Protein AF-A0A4Q3ZA70-F1 (afdb_monomer_lite)

Radius of gyration: 20.59 Å; chains: 1; bounding box: 57×28×58 Å

pLDDT: mean 84.82, std 16.17, range [43.38, 97.56]

Structure (mmCIF, N/CA/C/O backbone):
data_AF-A0A4Q3ZA70-F1
#
_entry.id   AF-A0A4Q3ZA70-F1
#
loop_
_atom_site.group_PDB
_atom_site.id
_atom_site.type_symbol
_atom_site.label_atom_id
_atom_site.label_alt_id
_atom_site.label_comp_id
_atom_site.label_asym_id
_atom_site.label_entity_id
_atom_site.label_seq_id
_atom_site.pdbx_PDB_ins_code
_atom_site.Cartn_x
_atom_site.Cartn_y
_atom_site.Cartn_z
_atom_site.occupancy
_atom_site.B_iso_or_equiv
_atom_site.auth_seq_id
_atom_site.auth_comp_id
_atom_site.auth_asym_id
_atom_site.auth_atom_id
_atom_site.pdbx_PDB_model_num
ATOM 1 N N . MET A 1 1 ? 7.956 -16.255 -17.930 1.00 54.41 1 MET A N 1
ATOM 2 C CA . MET A 1 1 ? 8.130 -16.607 -16.495 1.00 54.41 1 MET A CA 1
ATOM 3 C C . MET A 1 1 ? 7.628 -15.484 -15.579 1.00 54.41 1 MET A C 1
ATOM 5 O O . MET A 1 1 ? 7.637 -15.651 -14.367 1.00 54.41 1 MET A O 1
ATOM 9 N N . GLU A 1 2 ? 7.106 -14.383 -16.134 1.00 59.84 2 GLU A N 1
ATOM 10 C CA . GLU A 1 2 ? 6.565 -13.245 -15.380 1.00 59.84 2 GLU A CA 1
ATOM 11 C C . GLU A 1 2 ? 5.240 -13.541 -14.658 1.00 59.84 2 GLU A C 1
ATOM 13 O O . GLU A 1 2 ? 4.977 -12.983 -13.595 1.00 59.84 2 GLU A O 1
ATOM 18 N N . THR A 1 3 ? 4.420 -14.457 -15.180 1.00 75.56 3 THR A N 1
ATOM 19 C CA . THR A 1 3 ? 3.104 -14.783 -14.606 1.00 75.56 3 THR A CA 1
ATOM 20 C C . THR A 1 3 ? 3.192 -15.428 -13.227 1.00 75.56 3 THR A C 1
ATOM 22 O O . THR A 1 3 ? 2.407 -15.080 -12.356 1.00 75.56 3 THR A O 1
ATOM 25 N N . GLY A 1 4 ? 4.167 -16.312 -12.986 1.00 85.12 4 GLY A N 1
ATOM 26 C CA . GLY A 1 4 ? 4.292 -17.004 -11.697 1.00 85.12 4 GLY A CA 1
ATOM 27 C C . GLY A 1 4 ? 4.623 -16.062 -10.537 1.00 85.12 4 GLY A C 1
ATOM 28 O O . GLY A 1 4 ? 4.019 -16.159 -9.472 1.00 85.12 4 GLY A O 1
ATOM 29 N N . LEU A 1 5 ? 5.544 -15.116 -10.758 1.00 85.62 5 LEU A N 1
ATOM 30 C CA . LEU A 1 5 ? 5.935 -14.140 -9.739 1.00 85.62 5 LEU A CA 1
ATOM 31 C C . LEU A 1 5 ? 4.810 -13.136 -9.458 1.00 85.62 5 LEU A C 1
ATOM 33 O O . LEU A 1 5 ? 4.537 -12.837 -8.297 1.00 85.62 5 LEU A O 1
ATOM 37 N N . TYR A 1 6 ? 4.121 -12.665 -10.504 1.00 88.06 6 TYR A N 1
ATOM 38 C CA . TYR A 1 6 ? 2.942 -11.818 -10.335 1.00 88.06 6 TYR A CA 1
ATOM 39 C C . TYR A 1 6 ? 1.849 -12.525 -9.525 1.00 88.06 6 TYR A C 1
ATOM 41 O O . TYR A 1 6 ? 1.392 -11.978 -8.525 1.00 88.06 6 TYR A O 1
ATOM 49 N N . THR A 1 7 ? 1.481 -13.756 -9.898 1.00 89.38 7 THR A N 1
ATOM 50 C CA . THR A 1 7 ? 0.468 -14.530 -9.169 1.00 89.38 7 THR A CA 1
ATOM 51 C C . THR A 1 7 ? 0.874 -14.751 -7.713 1.00 89.38 7 THR A C 1
ATOM 53 O O . THR A 1 7 ? 0.034 -14.633 -6.826 1.00 89.38 7 THR A O 1
ATOM 56 N N . ALA A 1 8 ? 2.155 -15.011 -7.434 1.00 92.06 8 ALA A N 1
ATOM 57 C CA . ALA A 1 8 ? 2.637 -15.152 -6.064 1.00 92.06 8 ALA A CA 1
ATOM 58 C C . ALA A 1 8 ? 2.445 -13.864 -5.242 1.00 92.06 8 ALA A C 1
ATOM 60 O O . ALA A 1 8 ? 1.941 -13.933 -4.118 1.00 92.06 8 ALA A O 1
ATOM 61 N N . PHE A 1 9 ? 2.796 -12.693 -5.787 1.00 93.50 9 PHE A N 1
ATOM 62 C CA . PHE A 1 9 ? 2.600 -11.415 -5.093 1.00 93.50 9 PHE A CA 1
ATOM 63 C C . PHE A 1 9 ? 1.126 -11.043 -4.939 1.00 93.50 9 PHE A C 1
ATOM 65 O O . PHE A 1 9 ? 0.719 -10.597 -3.867 1.00 93.50 9 PHE A O 1
ATOM 72 N N . GLU A 1 10 ? 0.313 -11.285 -5.962 1.00 92.88 10 GLU A N 1
ATOM 73 C CA . GLU A 1 10 ? -1.126 -11.033 -5.934 1.00 92.88 10 GLU A CA 1
ATOM 74 C C . GLU A 1 10 ? -1.825 -11.897 -4.873 1.00 92.88 10 GLU A C 1
ATOM 76 O O . GLU A 1 10 ? -2.518 -11.370 -4.000 1.00 92.88 10 GLU A O 1
ATOM 81 N N . VAL A 1 11 ? -1.576 -13.212 -4.872 1.00 95.25 11 VAL A N 1
ATOM 82 C CA . VAL A 1 11 ? -2.128 -14.137 -3.869 1.00 95.25 11 VAL A CA 1
ATOM 83 C C . VAL A 1 11 ? -1.645 -13.776 -2.468 1.00 95.25 11 VAL A C 1
ATOM 85 O O . VAL A 1 11 ? -2.452 -13.743 -1.542 1.00 95.25 11 VAL A O 1
ATOM 88 N N . SER A 1 12 ? -0.358 -13.454 -2.302 1.00 94.81 12 SER A N 1
ATOM 89 C CA . SER A 1 12 ? 0.190 -13.040 -1.002 1.00 94.81 12 SER A CA 1
ATOM 90 C C . SER A 1 12 ? -0.467 -11.755 -0.497 1.00 94.81 12 SER A C 1
ATOM 92 O O . SER A 1 12 ? -0.803 -11.662 0.683 1.00 94.81 12 SER A O 1
ATOM 94 N N . THR A 1 13 ? -0.707 -10.788 -1.387 1.00 95.62 13 THR A N 1
ATOM 95 C CA . THR A 1 13 ? -1.391 -9.530 -1.064 1.00 95.62 13 THR A CA 1
ATOM 96 C C . THR A 1 13 ? -2.824 -9.789 -0.616 1.00 95.62 13 THR A C 1
ATOM 98 O O . THR A 1 13 ? -3.225 -9.306 0.442 1.00 95.62 13 THR A O 1
ATOM 101 N N . PHE A 1 14 ? -3.589 -10.591 -1.362 1.00 96.38 14 PHE A N 1
ATOM 102 C CA . PHE A 1 14 ? -4.966 -10.925 -0.991 1.00 96.38 14 PHE A CA 1
ATOM 103 C C . PHE A 1 14 ? -5.052 -11.730 0.301 1.00 96.38 14 PHE A C 1
ATOM 105 O O . PHE A 1 14 ? -5.887 -11.434 1.155 1.00 96.38 14 PHE A O 1
ATOM 112 N N . TRP A 1 15 ? -4.182 -12.726 0.465 1.00 96.94 15 TRP A N 1
ATOM 113 C CA . TRP A 1 15 ? -4.124 -13.528 1.678 1.00 96.94 15 TRP A CA 1
ATOM 114 C C . TRP A 1 15 ? -3.816 -12.655 2.895 1.00 96.94 15 TRP A C 1
ATOM 116 O O . TRP A 1 15 ? -4.538 -12.709 3.891 1.00 96.94 15 TRP A O 1
ATOM 126 N N . TYR A 1 16 ? -2.802 -11.790 2.796 1.00 96.69 16 TYR A N 1
ATOM 127 C CA . TYR A 1 16 ? -2.416 -10.903 3.889 1.00 96.69 16 TYR A CA 1
ATOM 128 C C . TYR A 1 16 ? -3.498 -9.860 4.195 1.00 96.69 16 TYR A C 1
ATOM 130 O O . TYR A 1 16 ? -3.815 -9.611 5.357 1.00 96.69 16 TYR A O 1
ATOM 138 N N . PHE A 1 17 ? -4.135 -9.304 3.163 1.00 96.12 17 PHE A N 1
ATOM 139 C CA . PHE A 1 17 ? -5.272 -8.399 3.307 1.00 96.12 17 PHE A CA 1
ATOM 140 C C . PHE A 1 17 ? -6.461 -9.059 4.019 1.00 96.12 17 PHE A C 1
ATOM 142 O O . PHE A 1 17 ? -7.045 -8.477 4.939 1.00 96.12 17 PHE A O 1
ATOM 149 N N . GLY A 1 18 ? -6.814 -10.282 3.614 1.00 94.62 18 GLY A N 1
ATOM 150 C CA . GLY A 1 18 ? -7.870 -11.072 4.242 1.00 94.62 18 GLY A CA 1
ATOM 151 C C . GLY A 1 18 ? -7.541 -11.382 5.699 1.00 94.62 18 GLY A C 1
ATOM 152 O O . GLY A 1 18 ? -8.375 -11.164 6.577 1.00 94.62 18 GLY A O 1
ATOM 153 N N . HIS A 1 19 ? -6.296 -11.780 5.974 1.00 94.06 19 HIS A N 1
ATOM 154 C CA . HIS A 1 19 ? -5.802 -11.992 7.331 1.00 94.06 19 HIS A CA 1
ATOM 155 C C . HIS A 1 19 ? -5.965 -10.730 8.194 1.00 94.06 19 HIS A C 1
ATOM 157 O O . HIS A 1 19 ? -6.574 -10.799 9.263 1.00 94.06 19 HIS A O 1
ATOM 163 N N . LEU A 1 20 ? -5.538 -9.560 7.703 1.00 92.56 20 LEU A N 1
ATOM 164 C CA . LEU A 1 20 ? -5.670 -8.280 8.412 1.00 92.56 20 LEU A CA 1
ATOM 165 C C . LEU A 1 20 ? -7.119 -7.860 8.670 1.00 92.56 20 LEU A C 1
ATOM 167 O O . LEU A 1 20 ? -7.392 -7.094 9.591 1.00 92.56 20 LEU A O 1
ATOM 171 N N . THR A 1 21 ? -8.035 -8.261 7.795 1.00 91.25 21 THR A N 1
ATOM 172 C CA . THR A 1 21 ? -9.448 -7.857 7.849 1.00 91.25 21 THR A CA 1
ATOM 173 C C . THR A 1 21 ? -10.272 -8.815 8.707 1.00 91.25 21 THR A C 1
ATOM 175 O O . THR A 1 21 ? -11.253 -8.405 9.314 1.00 91.25 21 THR A O 1
ATOM 178 N N . SER A 1 22 ? -9.839 -10.073 8.826 1.00 90.69 22 SER A N 1
ATOM 179 C CA . SER A 1 22 ? -10.464 -11.078 9.695 1.00 90.69 22 SER A CA 1
ATOM 180 C C . SER A 1 22 ? -10.230 -10.847 11.192 1.00 90.69 22 SER A C 1
ATOM 182 O O . SER A 1 22 ? -10.929 -11.422 12.026 1.00 90.69 22 SER A O 1
ATOM 184 N N . ARG A 1 23 ? -9.242 -10.019 11.546 1.00 87.25 23 ARG A N 1
ATOM 185 C CA . ARG A 1 23 ? -8.899 -9.705 12.935 1.00 87.25 23 ARG A CA 1
ATOM 186 C C . ARG A 1 23 ? -9.787 -8.590 13.481 1.00 87.25 23 ARG A C 1
ATOM 188 O O . ARG A 1 23 ? -10.135 -7.648 12.778 1.00 87.25 23 ARG A O 1
ATOM 195 N N . THR A 1 24 ? -10.106 -8.683 14.768 1.00 82.50 24 THR A N 1
ATOM 196 C CA . THR A 1 24 ? -10.860 -7.657 15.507 1.00 82.50 24 THR A CA 1
ATOM 197 C C . THR A 1 24 ? -9.983 -6.501 15.982 1.00 82.50 24 THR A C 1
ATOM 199 O O . THR A 1 24 ? -10.483 -5.412 16.251 1.00 82.50 24 THR A O 1
ATOM 202 N N . GLU A 1 25 ? -8.681 -6.737 16.118 1.00 87.62 25 GLU A N 1
ATOM 203 C CA . GLU A 1 25 ? -7.714 -5.735 16.556 1.00 87.62 25 GLU A CA 1
ATOM 204 C C . GLU A 1 25 ? -7.308 -4.812 15.398 1.00 87.62 25 GLU A C 1
ATOM 206 O O . GLU A 1 25 ? -7.162 -5.277 14.262 1.00 87.62 25 GLU A O 1
ATOM 211 N N . PRO A 1 26 ? -7.075 -3.515 15.665 1.00 87.38 26 PRO A N 1
ATOM 212 C CA . PRO A 1 26 ? -6.527 -2.617 14.661 1.00 87.38 26 PRO A CA 1
ATOM 213 C C . PRO A 1 26 ? -5.099 -3.048 14.285 1.00 87.38 26 PRO A C 1
ATOM 215 O O . PRO A 1 26 ? -4.330 -3.451 15.161 1.00 87.38 26 PRO A O 1
ATOM 218 N N . PRO A 1 27 ? -4.709 -2.938 13.004 1.00 91.94 27 PRO A N 1
ATOM 219 C CA . PRO A 1 27 ? -3.381 -3.338 12.570 1.00 91.94 27 PRO A CA 1
ATOM 220 C C . PRO A 1 27 ? -2.323 -2.394 13.139 1.00 91.94 27 PRO A C 1
ATOM 222 O O . PRO A 1 27 ? -2.470 -1.167 13.131 1.00 91.94 27 PRO A O 1
ATOM 225 N N . SER A 1 28 ? -1.210 -2.967 13.569 1.00 95.19 28 SER A N 1
ATOM 226 C CA . SER A 1 28 ? -0.008 -2.225 13.928 1.00 95.19 28 SER A CA 1
ATOM 227 C C . SER A 1 28 ? 0.587 -1.498 12.715 1.00 95.19 28 SER A C 1
ATOM 229 O O . SER A 1 28 ? 0.356 -1.855 11.559 1.00 95.19 28 SER A O 1
ATOM 231 N N . THR A 1 29 ? 1.420 -0.484 12.965 1.00 94.81 29 THR A N 1
ATOM 232 C CA . THR A 1 29 ? 2.126 0.244 11.897 1.00 94.81 29 THR A CA 1
ATOM 233 C C . THR A 1 29 ? 2.965 -0.697 11.028 1.00 94.81 29 THR A C 1
ATOM 235 O O . THR A 1 29 ? 2.989 -0.539 9.814 1.00 94.81 29 THR A O 1
ATOM 238 N N . ALA A 1 30 ? 3.627 -1.694 11.625 1.00 96.31 30 ALA A N 1
ATOM 239 C CA . ALA A 1 30 ? 4.447 -2.653 10.884 1.00 96.31 30 ALA A CA 1
ATOM 240 C C . ALA A 1 30 ? 3.613 -3.470 9.885 1.00 96.31 30 ALA A C 1
ATOM 242 O O . ALA A 1 30 ? 4.038 -3.688 8.753 1.00 96.31 30 ALA A O 1
ATOM 243 N N . GLU A 1 31 ? 2.403 -3.860 10.276 1.00 96.00 31 GLU A N 1
ATOM 244 C CA . GLU A 1 31 ? 1.474 -4.602 9.423 1.00 96.00 31 GLU A CA 1
ATOM 245 C C . GLU A 1 31 ? 0.925 -3.742 8.276 1.00 96.00 31 GLU A C 1
ATOM 247 O O . GLU A 1 31 ? 0.840 -4.195 7.136 1.00 96.00 31 GLU A O 1
ATOM 252 N N . GLN A 1 32 ? 0.627 -2.468 8.546 1.00 95.94 32 GLN A N 1
ATOM 253 C CA . GLN A 1 32 ? 0.231 -1.502 7.513 1.00 95.94 32 GLN A CA 1
ATOM 254 C C . GLN A 1 32 ? 1.357 -1.276 6.493 1.00 95.94 32 GLN A C 1
ATOM 256 O O . GLN A 1 32 ? 1.119 -1.256 5.284 1.00 95.94 32 GLN A O 1
ATOM 261 N N . LEU A 1 33 ? 2.601 -1.151 6.968 1.00 97.31 33 LEU A N 1
ATOM 262 C CA . LEU A 1 33 ? 3.776 -1.021 6.106 1.00 97.31 33 LEU A CA 1
ATOM 263 C C . LEU A 1 33 ? 4.003 -2.284 5.266 1.00 97.31 33 LEU A C 1
ATOM 265 O O . LEU A 1 33 ? 4.301 -2.169 4.078 1.00 97.31 33 LEU A O 1
ATOM 269 N N . LEU A 1 34 ? 3.823 -3.475 5.846 1.00 97.31 34 LEU A N 1
ATOM 270 C CA . LEU A 1 34 ? 3.946 -4.742 5.124 1.00 97.31 34 LEU A CA 1
ATOM 271 C C . LEU A 1 34 ? 2.878 -4.878 4.031 1.00 97.31 34 LEU A C 1
ATOM 273 O O . LEU A 1 34 ? 3.207 -5.251 2.906 1.00 97.31 34 LEU A O 1
ATOM 277 N N . LEU A 1 35 ? 1.624 -4.514 4.320 1.00 97.06 35 LEU A N 1
ATOM 278 C CA . LEU A 1 35 ? 0.565 -4.486 3.308 1.00 97.06 35 LEU A CA 1
ATOM 279 C C . LEU A 1 35 ? 0.915 -3.514 2.173 1.00 97.06 35 LEU A C 1
ATOM 281 O O . LEU A 1 35 ? 0.782 -3.859 1.001 1.00 97.06 35 LEU A O 1
A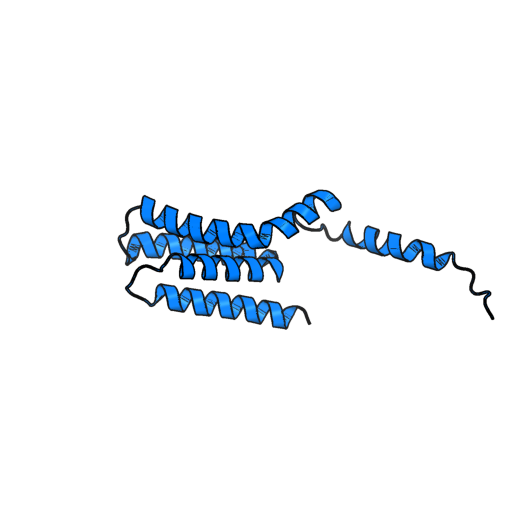TOM 285 N N . GLY A 1 36 ? 1.410 -2.321 2.512 1.00 97.00 36 GLY A N 1
ATOM 286 C CA . GLY A 1 36 ? 1.863 -1.3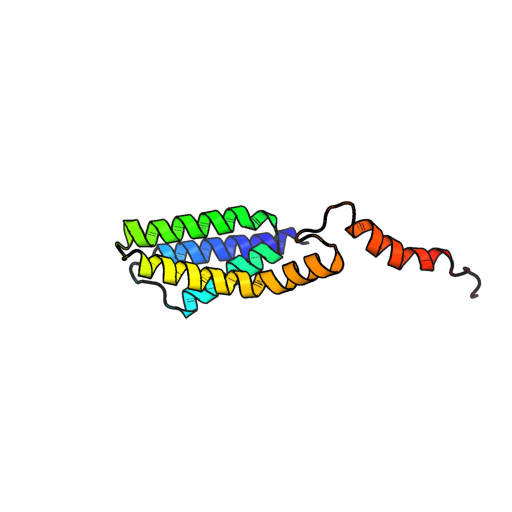45 1.524 1.00 97.00 36 GLY A CA 1
ATOM 287 C C . GLY A 1 36 ? 3.001 -1.878 0.653 1.00 97.00 36 GLY A C 1
ATOM 288 O O . GLY A 1 36 ? 2.956 -1.736 -0.566 1.00 97.00 36 GLY A O 1
ATOM 289 N N . LEU A 1 37 ? 3.980 -2.560 1.251 1.00 97.25 37 LEU A N 1
ATOM 290 C CA . LEU A 1 37 ? 5.086 -3.189 0.533 1.00 97.25 37 LEU A CA 1
ATOM 291 C C . LEU A 1 37 ? 4.596 -4.272 -0.439 1.00 97.25 37 LEU A C 1
ATOM 293 O O . LEU A 1 37 ? 5.019 -4.277 -1.594 1.00 97.25 37 LEU A O 1
ATOM 297 N N . LEU A 1 38 ? 3.673 -5.141 -0.016 1.00 97.19 38 LEU A N 1
ATOM 298 C CA . LEU A 1 38 ? 3.079 -6.171 -0.877 1.00 97.19 38 LEU A CA 1
ATOM 299 C C . LEU A 1 38 ? 2.300 -5.564 -2.053 1.00 97.19 38 LEU A C 1
ATOM 301 O O . LEU A 1 38 ? 2.470 -6.001 -3.193 1.00 97.19 38 LEU A O 1
ATOM 305 N N . CYS A 1 39 ? 1.522 -4.506 -1.811 1.00 97.06 39 CYS A N 1
ATOM 306 C CA . CYS A 1 39 ? 0.854 -3.748 -2.872 1.00 97.06 39 CYS A CA 1
ATOM 307 C C . CYS A 1 39 ? 1.867 -3.142 -3.857 1.00 97.06 39 CYS A C 1
ATOM 309 O O . CYS A 1 39 ? 1.701 -3.268 -5.069 1.00 97.06 39 CYS A O 1
ATOM 311 N N . GLY A 1 40 ? 2.948 -2.539 -3.354 1.00 95.94 40 GLY A N 1
ATOM 312 C CA . GLY A 1 40 ? 4.007 -1.966 -4.184 1.00 95.94 40 GLY A CA 1
ATOM 313 C C . GLY A 1 40 ? 4.717 -3.010 -5.049 1.00 95.94 40 GLY A C 1
ATOM 314 O O . GLY A 1 40 ? 4.906 -2.792 -6.244 1.00 95.94 40 GLY A O 1
ATOM 315 N N . LEU A 1 41 ? 5.051 -4.173 -4.482 1.00 95.38 41 LEU A N 1
ATOM 316 C CA . LEU A 1 41 ? 5.642 -5.290 -5.228 1.00 95.38 41 LEU A CA 1
ATOM 317 C C . LEU A 1 41 ? 4.680 -5.852 -6.280 1.00 95.38 41 LEU A C 1
ATOM 319 O O . LEU A 1 41 ? 5.095 -6.123 -7.405 1.00 95.38 41 LEU A O 1
ATOM 323 N N . THR A 1 42 ? 3.393 -5.969 -5.948 1.00 94.88 42 THR A N 1
ATOM 324 C CA . THR A 1 42 ? 2.359 -6.413 -6.894 1.00 94.88 42 THR A CA 1
ATOM 325 C C . THR A 1 42 ? 2.228 -5.435 -8.063 1.00 94.88 42 THR A C 1
ATOM 327 O O . THR A 1 42 ? 2.167 -5.865 -9.214 1.00 94.88 42 THR A O 1
ATOM 330 N N . PHE A 1 43 ? 2.274 -4.126 -7.795 1.00 94.94 43 PHE A N 1
ATOM 331 C CA . PHE A 1 43 ? 2.289 -3.092 -8.831 1.00 94.94 43 PHE A CA 1
ATOM 332 C C . PHE A 1 43 ? 3.532 -3.168 -9.728 1.00 94.94 43 PHE A C 1
ATOM 334 O O . PHE A 1 43 ? 3.420 -3.052 -10.947 1.00 94.94 43 PHE A O 1
ATOM 341 N N . LEU A 1 44 ? 4.718 -3.368 -9.144 1.00 92.62 44 LEU A N 1
ATOM 342 C CA . LEU A 1 44 ? 5.955 -3.519 -9.915 1.00 92.62 44 LEU A CA 1
ATOM 343 C C . LEU A 1 44 ? 5.946 -4.785 -10.778 1.00 92.62 44 LEU A C 1
ATOM 345 O O . LEU A 1 44 ? 6.481 -4.770 -11.884 1.00 92.62 44 LEU A O 1
ATOM 349 N N . ALA A 1 45 ? 5.331 -5.865 -10.292 1.00 91.06 45 ALA A N 1
ATOM 350 C CA . ALA A 1 45 ? 5.166 -7.093 -11.058 1.00 91.06 45 ALA A CA 1
ATOM 351 C C . ALA A 1 45 ? 4.175 -6.916 -12.217 1.00 91.06 45 ALA A C 1
ATOM 353 O O . ALA A 1 45 ? 4.389 -7.470 -13.296 1.00 91.06 45 ALA A O 1
ATOM 354 N N . ARG A 1 46 ? 3.102 -6.139 -12.015 1.00 90.62 46 ARG A N 1
ATOM 355 C CA . ARG A 1 46 ? 2.142 -5.810 -13.072 1.00 90.62 46 ARG A CA 1
ATOM 356 C C . ARG A 1 46 ? 1.462 -4.474 -12.804 1.00 90.62 46 ARG A C 1
ATOM 358 O O . ARG A 1 46 ? 0.749 -4.285 -11.823 1.00 90.62 46 ARG A O 1
ATOM 365 N N . ASN A 1 47 ? 1.658 -3.547 -13.729 1.00 88.25 47 ASN A N 1
ATOM 366 C CA . ASN A 1 47 ? 1.226 -2.160 -13.602 1.00 88.25 47 ASN A CA 1
ATOM 367 C C . ASN A 1 47 ? -0.307 -1.985 -13.617 1.00 88.25 47 ASN A C 1
ATOM 369 O O . ASN A 1 47 ? -0.818 -1.043 -13.011 1.00 88.25 47 ASN A O 1
ATOM 373 N N . ASP A 1 48 ? -1.058 -2.889 -14.250 1.00 88.00 48 ASP A N 1
ATOM 374 C CA . ASP A 1 48 ? -2.524 -2.887 -14.206 1.00 88.00 48 ASP A CA 1
ATOM 375 C C . ASP A 1 48 ? -3.093 -3.370 -12.858 1.00 88.00 48 ASP A C 1
ATOM 377 O O . ASP A 1 48 ? -4.261 -3.116 -12.561 1.00 88.00 48 ASP A O 1
ATOM 381 N N . ALA A 1 49 ? -2.265 -3.932 -11.966 1.00 92.69 49 ALA A N 1
ATOM 382 C CA . ALA A 1 49 ? -2.668 -4.226 -10.589 1.00 92.69 49 ALA A CA 1
ATOM 383 C C . ALA A 1 49 ? -3.040 -2.966 -9.787 1.00 92.69 49 ALA A C 1
ATOM 385 O O . ALA A 1 49 ? -3.633 -3.075 -8.715 1.00 92.69 49 ALA A O 1
ATOM 386 N N . VAL A 1 50 ? -2.762 -1.763 -10.308 1.00 94.19 50 VAL A N 1
ATOM 387 C CA . VAL A 1 50 ? -3.220 -0.493 -9.728 1.00 94.19 50 VAL A CA 1
ATOM 388 C C . VAL A 1 50 ? -4.727 -0.479 -9.455 1.00 94.19 50 VAL A C 1
ATOM 390 O O . VAL A 1 50 ? -5.149 0.072 -8.440 1.00 94.19 50 VAL A O 1
ATOM 393 N N . PHE A 1 51 ? -5.541 -1.123 -10.300 1.00 94.56 51 PHE A N 1
ATOM 394 C CA . PHE A 1 51 ? -6.991 -1.192 -10.101 1.00 94.56 51 PHE A CA 1
ATOM 395 C C . PHE A 1 51 ? -7.361 -2.059 -8.895 1.00 94.56 51 PHE A C 1
ATOM 397 O O . PHE A 1 51 ? -8.202 -1.669 -8.086 1.00 94.56 51 PHE A O 1
ATOM 404 N N . VAL A 1 52 ? -6.691 -3.204 -8.740 1.00 93.88 52 VAL A N 1
ATOM 405 C CA . VAL A 1 52 ? -6.862 -4.090 -7.582 1.00 93.88 52 VAL A CA 1
ATOM 406 C C . VAL A 1 52 ? -6.399 -3.388 -6.309 1.00 93.88 52 VAL A C 1
ATOM 408 O O . VAL A 1 52 ? -7.125 -3.373 -5.320 1.00 93.88 52 VAL A O 1
ATOM 411 N N . ILE A 1 53 ? -5.233 -2.743 -6.339 1.00 95.94 53 ILE A N 1
ATOM 412 C CA . ILE A 1 53 ? -4.690 -2.008 -5.193 1.00 95.94 53 ILE A CA 1
ATOM 413 C C . ILE A 1 53 ? -5.643 -0.875 -4.790 1.00 95.94 53 ILE A C 1
ATOM 415 O O . ILE A 1 53 ? -5.983 -0.759 -3.616 1.00 95.94 53 ILE A O 1
ATOM 419 N N . ALA A 1 54 ? -6.148 -0.086 -5.743 1.00 96.38 54 ALA A N 1
ATOM 420 C CA . ALA A 1 54 ? -7.129 0.961 -5.458 1.00 96.38 54 ALA A CA 1
ATOM 421 C C . ALA A 1 54 ? -8.400 0.392 -4.803 1.00 96.38 54 ALA A C 1
ATOM 423 O O . ALA A 1 54 ? -8.876 0.942 -3.808 1.00 96.38 54 ALA A O 1
ATOM 424 N N . ALA A 1 55 ? -8.911 -0.738 -5.302 1.00 96.44 55 ALA A N 1
ATOM 425 C CA . ALA A 1 55 ? -10.053 -1.417 -4.701 1.00 96.44 55 ALA A CA 1
ATOM 426 C C . ALA A 1 55 ? -9.759 -1.882 -3.264 1.00 96.44 55 ALA A C 1
ATOM 428 O O . ALA A 1 55 ? -10.572 -1.634 -2.376 1.00 96.44 55 ALA A O 1
ATOM 429 N N . LEU A 1 56 ? -8.590 -2.478 -3.000 1.00 95.88 56 LEU A N 1
ATOM 430 C CA . LEU A 1 56 ? -8.185 -2.894 -1.650 1.00 95.88 56 LEU A CA 1
ATOM 431 C C . LEU A 1 56 ? -8.115 -1.710 -0.680 1.00 95.88 56 LEU A C 1
ATOM 433 O O . LEU A 1 56 ? -8.597 -1.814 0.446 1.00 95.88 56 LEU A O 1
ATOM 437 N N . PHE A 1 57 ? -7.570 -0.571 -1.115 1.00 95.94 57 PHE A N 1
ATOM 438 C CA . PHE A 1 57 ? -7.517 0.646 -0.303 1.00 95.94 57 PHE A CA 1
ATOM 439 C C . PHE A 1 57 ? -8.915 1.168 0.037 1.00 95.94 57 PHE A C 1
ATOM 441 O O . PHE A 1 57 ? -9.182 1.483 1.197 1.00 95.94 57 PHE A O 1
ATOM 448 N N . VAL A 1 58 ? -9.821 1.214 -0.945 1.00 96.44 58 VAL A N 1
ATOM 449 C CA . VAL A 1 58 ? -11.215 1.630 -0.728 1.00 96.44 58 VAL A CA 1
ATOM 450 C C . VAL A 1 58 ? -11.920 0.671 0.227 1.00 96.44 58 VAL A C 1
ATOM 452 O O . VAL A 1 58 ? -12.509 1.114 1.211 1.00 96.44 58 VAL A O 1
ATOM 455 N N . VAL A 1 59 ? -11.826 -0.639 -0.012 1.00 96.19 59 VAL A N 1
ATOM 456 C CA . VAL A 1 59 ? -12.447 -1.656 0.846 1.00 96.19 59 VAL A CA 1
ATOM 457 C C . VAL A 1 59 ? -11.902 -1.563 2.266 1.00 96.19 59 VAL A C 1
ATOM 459 O O . VAL A 1 59 ? -12.687 -1.585 3.210 1.00 96.19 59 VAL A O 1
ATOM 462 N N . ARG A 1 60 ? -10.586 -1.399 2.446 1.00 94.31 60 ARG A N 1
ATOM 463 C CA . ARG A 1 60 ? -9.985 -1.264 3.777 1.00 94.31 60 ARG A CA 1
ATOM 464 C C . ARG A 1 60 ? -10.463 -0.016 4.494 1.00 94.31 60 ARG A C 1
ATOM 466 O O . ARG A 1 60 ? -10.859 -0.094 5.652 1.00 94.31 60 ARG A O 1
ATOM 473 N N . PHE A 1 61 ? -10.451 1.118 3.803 1.00 95.06 61 PHE A N 1
ATOM 474 C CA . PHE A 1 61 ? -10.909 2.385 4.351 1.00 95.06 61 PHE A CA 1
ATOM 475 C C . PHE A 1 61 ? -12.372 2.292 4.806 1.00 95.06 61 PHE A C 1
ATOM 477 O O . PHE A 1 61 ? -12.695 2.653 5.939 1.00 95.06 61 PHE A O 1
ATOM 484 N N . LEU A 1 62 ? -13.244 1.727 3.964 1.00 94.88 62 LEU A N 1
ATOM 485 C CA . LEU A 1 62 ? -14.647 1.487 4.301 1.00 94.88 62 LEU A CA 1
ATOM 486 C C . LEU A 1 62 ? -14.800 0.481 5.447 1.00 94.88 62 LEU A C 1
ATOM 488 O O . LEU A 1 62 ? -15.614 0.705 6.336 1.00 94.88 62 LEU A O 1
ATOM 492 N N . HIS A 1 63 ? -14.004 -0.588 5.480 1.00 93.19 63 HIS A N 1
ATOM 493 C CA . HIS A 1 63 ? -14.029 -1.573 6.561 1.00 93.19 63 HIS A CA 1
ATOM 494 C C . HIS A 1 63 ? -13.673 -0.936 7.912 1.00 93.19 63 HIS A C 1
ATOM 496 O O . HIS A 1 63 ? -14.386 -1.124 8.897 1.00 93.19 63 HIS A O 1
ATOM 502 N N . VAL A 1 64 ? -12.616 -0.121 7.958 1.00 92.06 64 VAL A N 1
ATOM 503 C CA . VAL A 1 64 ? -12.193 0.597 9.171 1.00 92.06 64 VAL A CA 1
ATOM 504 C C . VAL A 1 64 ? -13.267 1.588 9.641 1.00 92.06 64 VAL A C 1
ATOM 506 O O . VAL A 1 64 ? -13.527 1.688 10.841 1.00 92.06 64 VAL A O 1
ATOM 509 N N . GLN A 1 65 ? -13.934 2.287 8.717 1.00 92.06 65 GLN A N 1
ATOM 510 C CA . GLN A 1 65 ? -15.015 3.227 9.039 1.00 92.06 65 GLN A CA 1
ATOM 511 C C . GLN A 1 65 ? -16.309 2.530 9.494 1.00 92.06 65 GLN A C 1
ATOM 513 O O . GLN A 1 65 ? -16.895 2.916 10.501 1.00 92.06 65 GLN A O 1
ATOM 518 N N . ILE A 1 66 ? -16.770 1.514 8.761 1.00 92.38 66 ILE A N 1
ATOM 519 C CA . ILE A 1 66 ? -18.099 0.911 8.940 1.00 92.38 66 ILE A CA 1
ATOM 52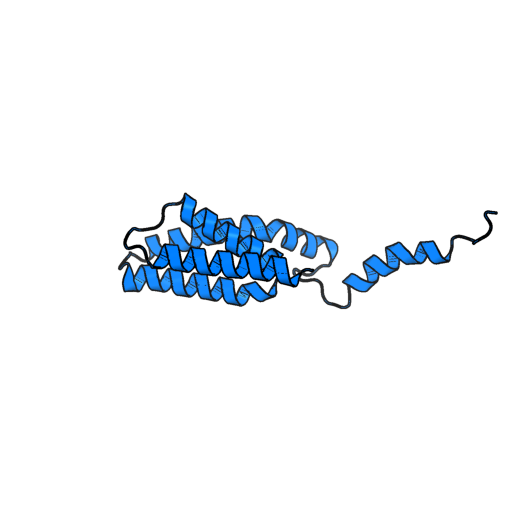0 C C . ILE A 1 66 ? -18.066 -0.197 9.996 1.00 92.38 66 ILE A C 1
ATOM 522 O O . ILE A 1 66 ? -18.881 -0.200 10.918 1.00 92.38 66 ILE A O 1
ATOM 526 N N . VAL A 1 67 ? -17.124 -1.135 9.868 1.00 89.88 67 VAL A N 1
ATOM 527 C CA . VAL A 1 67 ? -17.018 -2.308 10.751 1.00 89.88 67 VAL A CA 1
ATOM 528 C C . VAL A 1 67 ? -16.213 -1.955 11.994 1.00 89.88 67 VAL A C 1
ATOM 530 O O . VAL A 1 67 ? -16.668 -2.182 13.111 1.00 89.88 67 VAL A O 1
ATOM 533 N N . GLY A 1 68 ? -15.048 -1.330 11.803 1.00 86.62 68 GLY A N 1
ATOM 534 C CA . GLY A 1 68 ? -14.190 -0.885 12.902 1.00 86.62 68 GLY A CA 1
ATOM 535 C C . GLY A 1 68 ? -14.746 0.308 13.684 1.00 86.62 68 GLY A C 1
ATOM 536 O O . GLY A 1 68 ? -14.262 0.586 14.779 1.00 86.62 68 GLY A O 1
ATOM 537 N N . ARG A 1 69 ? -15.750 1.017 13.138 1.00 88.56 69 ARG A N 1
ATOM 538 C CA . ARG A 1 69 ? -16.341 2.245 13.709 1.00 88.56 69 ARG A CA 1
ATOM 539 C C . ARG A 1 69 ? -15.295 3.291 14.108 1.00 88.56 69 ARG A C 1
ATOM 541 O O . ARG A 1 69 ? -15.497 4.066 15.044 1.00 88.56 69 ARG A O 1
ATOM 548 N N . ALA A 1 70 ? -14.160 3.305 13.415 1.00 89.94 70 ALA A N 1
ATOM 549 C CA . ALA A 1 70 ? -13.088 4.241 13.694 1.00 89.94 70 ALA A CA 1
ATOM 550 C C . ALA A 1 70 ? -13.443 5.636 13.167 1.00 89.94 70 ALA A C 1
ATOM 552 O O . ALA A 1 70 ? -14.173 5.792 12.188 1.00 89.94 70 ALA A O 1
ATOM 553 N N . SER A 1 71 ? -12.878 6.674 13.780 1.00 93.38 71 SER A N 1
ATOM 554 C CA . SER A 1 71 ? -13.039 8.038 13.281 1.00 93.38 71 SER A CA 1
ATOM 555 C C . SER A 1 71 ? -12.321 8.226 11.939 1.00 93.38 71 SER A C 1
ATOM 557 O O . SER A 1 71 ? -11.316 7.569 11.651 1.00 93.38 71 SER A O 1
ATOM 559 N N . LEU A 1 72 ? -12.822 9.147 11.112 1.00 94.69 72 LEU A N 1
ATOM 560 C CA . LEU A 1 72 ? -12.243 9.466 9.802 1.00 94.69 72 LEU A CA 1
ATOM 561 C C . LEU A 1 72 ? -10.716 9.718 9.843 1.00 94.69 72 LEU A C 1
ATOM 563 O O . LEU A 1 72 ? -10.012 9.166 8.996 1.00 94.69 72 LEU A O 1
ATOM 567 N N . PRO A 1 73 ? -10.157 10.463 10.823 1.00 95.06 73 PRO A N 1
ATOM 568 C CA . PRO A 1 73 ? -8.709 10.664 10.912 1.00 95.06 73 PRO A CA 1
ATOM 569 C C . PRO A 1 73 ? -7.913 9.369 11.107 1.00 95.06 73 PRO A C 1
ATOM 571 O O . PRO A 1 73 ? -6.799 9.254 10.601 1.00 95.06 73 PRO A O 1
ATOM 574 N N . VAL A 1 74 ? -8.472 8.383 11.815 1.00 92.12 74 VAL A N 1
ATOM 575 C CA . VAL A 1 74 ? -7.814 7.087 12.037 1.00 92.12 74 VAL A CA 1
ATOM 576 C C . VAL A 1 74 ? -7.767 6.286 10.739 1.00 92.12 74 VAL A C 1
ATO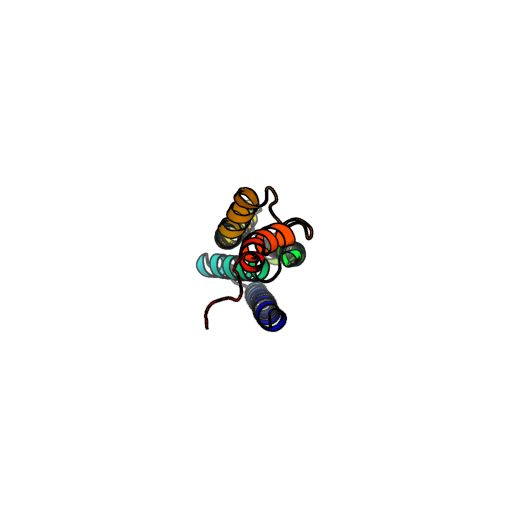M 578 O O . VAL A 1 74 ? -6.699 5.804 10.368 1.00 92.12 74 VAL A O 1
ATOM 581 N N . ALA A 1 75 ? -8.881 6.218 10.004 1.00 93.56 75 ALA A N 1
ATOM 582 C CA . ALA A 1 75 ? -8.911 5.544 8.705 1.00 93.56 75 ALA A CA 1
ATOM 583 C C . ALA A 1 75 ? -7.993 6.221 7.678 1.00 93.56 75 ALA A C 1
ATOM 585 O O . ALA A 1 75 ? -7.296 5.537 6.931 1.00 93.56 75 ALA A O 1
ATOM 586 N N . LEU A 1 76 ? -7.940 7.558 7.671 1.00 95.62 76 LEU A N 1
ATOM 587 C CA . LEU A 1 76 ? -7.014 8.302 6.819 1.00 95.62 76 LEU A CA 1
ATOM 588 C C . LEU A 1 76 ? -5.558 8.028 7.190 1.00 95.62 76 LEU A C 1
ATOM 590 O O . LEU A 1 76 ? -4.746 7.805 6.299 1.00 95.62 76 LEU A O 1
ATOM 594 N N . ARG A 1 77 ? -5.212 7.999 8.482 1.00 95.44 77 ARG A N 1
ATOM 595 C CA . ARG A 1 77 ? -3.851 7.671 8.924 1.00 95.44 77 ARG A CA 1
ATOM 596 C C . ARG A 1 77 ? -3.434 6.271 8.471 1.00 95.44 77 ARG A C 1
ATOM 598 O O . ARG A 1 77 ? -2.311 6.108 7.998 1.00 95.44 77 ARG A O 1
ATOM 605 N N . GLU A 1 78 ? -4.312 5.281 8.603 1.00 94.25 78 GLU A N 1
ATOM 606 C CA . GLU A 1 78 ? -4.040 3.907 8.162 1.00 94.25 78 GLU A CA 1
ATOM 607 C C . GLU A 1 78 ? -3.859 3.824 6.637 1.00 94.25 78 GLU A C 1
ATOM 609 O O . GLU A 1 78 ? -2.878 3.253 6.147 1.00 94.25 78 GLU A O 1
ATOM 614 N N . ALA A 1 79 ? -4.757 4.468 5.883 1.00 95.31 79 ALA A N 1
ATOM 615 C CA . ALA A 1 79 ? -4.671 4.543 4.428 1.00 95.31 79 ALA A CA 1
ATOM 616 C C . ALA A 1 79 ? -3.392 5.260 3.968 1.00 95.31 79 ALA A C 1
ATOM 618 O O . ALA A 1 79 ? -2.716 4.787 3.059 1.00 95.31 79 ALA A O 1
ATOM 619 N N . LEU A 1 80 ? -3.015 6.363 4.619 1.00 96.56 80 LEU A N 1
ATOM 620 C CA . LEU A 1 80 ? -1.788 7.098 4.315 1.00 96.56 80 LEU A CA 1
ATOM 621 C C . LEU A 1 80 ? -0.541 6.278 4.641 1.00 96.56 80 LEU A C 1
ATOM 623 O O . LEU A 1 80 ? 0.374 6.235 3.829 1.00 96.56 80 LEU A O 1
ATOM 627 N N . THR A 1 81 ? -0.507 5.592 5.784 1.00 96.44 81 THR A N 1
ATOM 628 C CA . THR A 1 81 ? 0.641 4.758 6.178 1.00 96.44 81 THR A CA 1
ATOM 629 C C . THR A 1 81 ? 0.871 3.637 5.161 1.00 96.44 81 THR A C 1
ATOM 631 O O . THR A 1 81 ? 1.980 3.470 4.651 1.00 96.44 81 THR A O 1
ATOM 634 N N . THR A 1 82 ? -0.197 2.926 4.795 1.00 96.31 82 THR A N 1
ATOM 635 C CA . THR A 1 82 ? -0.155 1.854 3.788 1.00 96.31 82 THR A CA 1
ATOM 636 C C . THR A 1 82 ? 0.183 2.408 2.396 1.00 96.31 82 THR A C 1
ATOM 638 O O . THR A 1 82 ? 0.994 1.840 1.664 1.00 96.31 82 THR A O 1
ATOM 641 N N . GLY A 1 83 ? -0.404 3.551 2.030 1.00 96.44 83 GLY A N 1
ATOM 642 C CA . GLY A 1 83 ? -0.222 4.208 0.733 1.00 96.44 83 GLY A CA 1
ATOM 643 C C . GLY A 1 83 ? 1.189 4.733 0.521 1.00 96.44 83 GLY A C 1
ATOM 644 O O . GLY A 1 83 ? 1.766 4.522 -0.542 1.00 96.44 83 GLY A O 1
ATOM 645 N N . VAL A 1 84 ? 1.779 5.351 1.544 1.00 97.56 84 VAL A N 1
ATOM 646 C CA . VAL A 1 84 ? 3.166 5.826 1.510 1.00 97.56 84 VAL A CA 1
ATOM 647 C C . VAL A 1 84 ? 4.132 4.658 1.340 1.00 97.56 84 VAL A C 1
ATOM 649 O O . VAL A 1 84 ? 5.037 4.757 0.519 1.00 97.56 84 VAL A O 1
ATOM 652 N N . ALA A 1 85 ? 3.927 3.538 2.038 1.00 97.56 85 ALA A N 1
ATOM 653 C CA . ALA A 1 85 ? 4.757 2.348 1.854 1.00 97.56 85 ALA A CA 1
ATOM 654 C C . ALA A 1 85 ? 4.641 1.766 0.434 1.00 97.56 85 ALA A C 1
ATOM 656 O O . ALA A 1 85 ? 5.655 1.462 -0.192 1.00 97.56 85 ALA A O 1
ATOM 657 N N . CYS A 1 86 ? 3.423 1.683 -0.111 1.00 97.50 86 CYS A N 1
ATOM 658 C CA . CYS A 1 86 ? 3.201 1.256 -1.495 1.00 97.50 86 CYS A CA 1
ATOM 659 C C . CYS A 1 86 ? 3.906 2.176 -2.500 1.00 97.50 86 CYS A C 1
ATOM 661 O O . CYS A 1 86 ? 4.591 1.705 -3.411 1.00 97.50 86 CYS A O 1
ATOM 663 N N . LEU A 1 87 ? 3.773 3.493 -2.324 1.00 96.50 87 LEU A N 1
ATOM 664 C CA . LEU A 1 87 ? 4.428 4.478 -3.177 1.00 96.50 87 LEU A CA 1
ATOM 665 C C . LEU A 1 87 ? 5.946 4.425 -3.040 1.00 96.50 87 LEU A C 1
ATOM 667 O O . LEU A 1 87 ? 6.624 4.495 -4.053 1.00 96.50 87 LEU A O 1
ATOM 671 N N . ALA A 1 88 ? 6.498 4.246 -1.842 1.00 97.56 88 ALA A N 1
ATOM 672 C CA . ALA A 1 88 ? 7.944 4.153 -1.645 1.00 97.56 88 ALA A CA 1
ATOM 673 C C . ALA A 1 88 ? 8.577 3.022 -2.475 1.00 97.56 88 ALA A C 1
ATOM 675 O O . ALA A 1 88 ? 9.689 3.177 -2.976 1.00 97.56 88 ALA A O 1
ATOM 676 N N . VAL A 1 89 ? 7.851 1.917 -2.672 1.00 97.00 89 VAL A N 1
ATOM 677 C CA . VAL A 1 89 ? 8.286 0.788 -3.508 1.00 97.00 89 VAL A CA 1
ATOM 678 C C . VAL A 1 89 ? 8.063 1.063 -5.000 1.00 97.00 89 VAL A C 1
ATOM 680 O O . VAL A 1 89 ? 8.946 0.799 -5.812 1.00 97.00 89 VAL A O 1
ATOM 683 N N . ALA A 1 90 ? 6.909 1.615 -5.383 1.00 94.88 90 ALA A N 1
ATOM 684 C CA . ALA A 1 90 ? 6.555 1.835 -6.790 1.00 94.88 90 ALA A CA 1
ATOM 685 C C . ALA A 1 90 ? 7.246 3.060 -7.429 1.00 94.88 90 ALA A C 1
ATOM 687 O O . ALA A 1 90 ? 7.510 3.085 -8.635 1.00 94.88 90 ALA A O 1
ATOM 688 N N . LEU A 1 91 ? 7.528 4.094 -6.635 1.00 94.94 91 LEU A N 1
ATOM 689 C CA . LEU A 1 91 ? 7.965 5.408 -7.104 1.00 94.94 91 LEU A CA 1
ATOM 690 C C . LEU A 1 91 ? 9.323 5.399 -7.821 1.00 94.94 91 LEU A C 1
ATOM 692 O O . LEU A 1 91 ? 9.407 6.066 -8.851 1.00 94.94 91 LEU A O 1
ATOM 696 N N . PRO A 1 92 ? 10.366 4.665 -7.375 1.00 95.31 92 PRO A N 1
ATOM 697 C CA . PRO A 1 92 ? 11.650 4.639 -8.077 1.00 95.31 92 PRO A CA 1
ATOM 698 C C . PRO A 1 92 ? 11.519 4.200 -9.541 1.00 95.31 92 PRO A C 1
ATOM 700 O O . PRO A 1 92 ? 12.088 4.831 -10.432 1.00 95.31 92 PRO A O 1
ATOM 703 N N . TRP A 1 93 ? 10.706 3.173 -9.806 1.00 92.94 93 TRP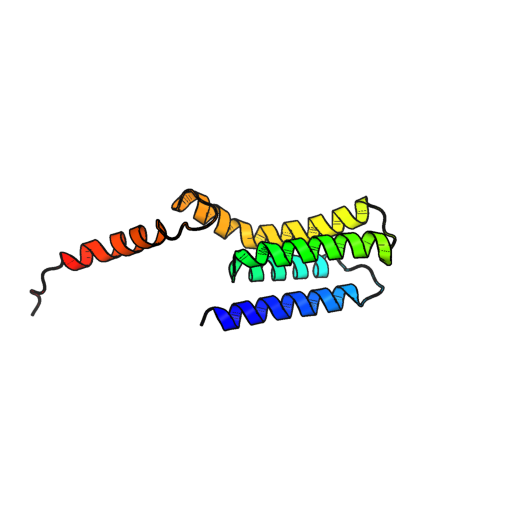 A N 1
ATOM 704 C CA . TRP A 1 93 ? 10.447 2.687 -11.162 1.00 92.94 93 TRP A CA 1
ATOM 705 C C . TRP A 1 93 ? 9.617 3.683 -11.983 1.00 92.94 93 TRP A C 1
ATOM 707 O O . TRP A 1 93 ? 9.951 3.974 -13.131 1.00 92.94 93 TRP A O 1
ATOM 717 N N . LEU A 1 94 ? 8.575 4.272 -11.386 1.00 91.69 94 LEU A N 1
ATOM 718 C CA . LEU A 1 94 ? 7.754 5.300 -12.038 1.00 91.69 94 LEU A CA 1
ATOM 719 C C . LEU A 1 94 ? 8.569 6.545 -12.412 1.00 91.69 94 LEU A C 1
ATOM 721 O O . LEU A 1 94 ? 8.407 7.086 -13.508 1.00 91.69 94 LEU A O 1
ATOM 725 N N . ALA A 1 95 ? 9.452 6.991 -11.517 1.00 93.31 95 ALA A N 1
ATOM 726 C CA . ALA A 1 95 ? 10.338 8.125 -11.738 1.00 93.31 95 ALA A CA 1
ATOM 727 C C . ALA A 1 95 ? 11.348 7.825 -12.849 1.00 93.31 95 ALA A C 1
ATOM 729 O O . ALA A 1 95 ? 11.477 8.622 -13.778 1.00 93.31 95 ALA A O 1
ATOM 730 N N . TYR A 1 96 ? 11.993 6.653 -12.806 1.00 90.00 96 TYR A N 1
ATOM 731 C CA . TYR A 1 96 ? 12.887 6.198 -13.870 1.00 90.00 96 TYR A CA 1
ATOM 732 C C . TYR A 1 96 ? 12.179 6.196 -15.229 1.00 90.00 96 TYR A C 1
ATOM 734 O O . TYR A 1 96 ? 12.676 6.783 -16.191 1.00 90.00 96 TYR A O 1
ATOM 742 N N . ASN A 1 97 ? 10.968 5.638 -15.297 1.00 88.69 97 ASN A N 1
ATOM 743 C CA . ASN A 1 97 ? 10.211 5.613 -16.541 1.00 88.69 97 ASN A CA 1
ATOM 744 C C . ASN A 1 97 ? 9.879 7.011 -17.056 1.00 88.69 97 ASN A C 1
ATOM 746 O O . ASN A 1 97 ? 10.010 7.291 -18.251 1.00 88.69 97 ASN A O 1
ATOM 750 N N . LYS A 1 98 ? 9.473 7.909 -16.154 1.00 88.25 98 LYS A N 1
ATOM 751 C CA . LYS A 1 98 ? 9.139 9.283 -16.514 1.00 88.25 98 LYS A CA 1
ATOM 752 C C . LYS A 1 98 ? 10.353 10.031 -17.065 1.00 88.25 98 LYS A C 1
ATOM 754 O O . LYS A 1 98 ? 10.196 10.752 -18.048 1.00 88.25 98 LYS A O 1
ATOM 759 N N . ILE A 1 99 ? 11.527 9.840 -16.464 1.00 90.44 99 ILE A N 1
ATOM 760 C CA . ILE A 1 99 ? 12.783 10.481 -16.872 1.00 90.44 99 ILE A CA 1
ATOM 761 C C . ILE A 1 99 ? 13.277 9.912 -18.209 1.00 90.44 99 ILE A C 1
ATOM 763 O O . ILE A 1 99 ? 13.612 10.679 -19.107 1.00 90.44 99 ILE A O 1
ATOM 767 N N . CYS A 1 100 ? 13.284 8.587 -18.375 1.00 84.94 100 CYS A N 1
ATOM 768 C CA . CYS A 1 100 ? 13.872 7.937 -19.549 1.00 84.94 100 CYS A CA 1
ATOM 769 C C . CYS A 1 100 ? 12.931 7.871 -20.762 1.00 84.94 100 CYS A C 1
ATOM 771 O O . CYS A 1 100 ? 13.379 8.029 -21.895 1.00 84.94 100 CYS A O 1
ATOM 773 N N . PHE A 1 101 ? 11.629 7.651 -20.557 1.00 82.31 101 PHE A N 1
ATOM 774 C CA . PHE A 1 101 ? 10.662 7.431 -21.646 1.00 82.31 101 PHE A CA 1
ATOM 775 C C . PHE A 1 101 ? 9.652 8.581 -21.814 1.00 82.31 101 PHE A C 1
ATOM 777 O O . PHE A 1 101 ? 8.853 8.590 -22.761 1.00 82.31 101 PHE A O 1
ATOM 784 N N . GLY A 1 102 ? 9.664 9.562 -20.903 1.00 84.38 102 GLY A N 1
ATOM 785 C CA . GLY A 1 102 ? 8.731 10.696 -20.877 1.00 84.38 102 GLY A CA 1
ATOM 786 C C . GLY A 1 102 ? 7.323 10.348 -20.372 1.00 84.38 102 GLY A C 1
ATOM 787 O O . GLY A 1 102 ? 6.468 11.233 -20.259 1.00 84.38 102 GLY A O 1
ATOM 788 N N . SER A 1 103 ? 7.072 9.082 -20.030 1.00 81.19 103 SER A N 1
ATOM 789 C CA . SER A 1 103 ? 5.779 8.540 -19.599 1.00 81.19 103 SER A CA 1
ATOM 790 C C . SER A 1 103 ? 5.962 7.654 -18.368 1.00 81.19 103 SER A C 1
ATOM 792 O O . SER A 1 103 ? 6.972 6.970 -18.257 1.00 81.19 103 SER A O 1
ATOM 794 N N . PHE A 1 104 ? 4.988 7.645 -17.454 1.00 80.94 104 PHE A N 1
ATOM 795 C CA . PHE A 1 104 ? 5.016 6.780 -16.264 1.00 80.94 104 PHE A CA 1
ATOM 796 C C . PHE A 1 104 ? 4.920 5.290 -16.612 1.00 80.94 104 PHE A C 1
ATOM 798 O O . PHE A 1 104 ? 5.488 4.450 -15.917 1.00 80.94 104 PHE A O 1
ATOM 805 N N . MET A 1 105 ? 4.232 4.976 -17.711 1.00 75.69 105 MET A N 1
ATOM 806 C CA . MET A 1 105 ? 4.186 3.640 -18.295 1.00 75.69 105 MET A CA 1
ATOM 807 C C . MET A 1 105 ? 4.854 3.659 -19.673 1.00 75.69 105 MET A C 1
ATOM 809 O O . MET A 1 105 ? 4.591 4.582 -20.456 1.00 75.69 105 MET A O 1
ATOM 813 N N . PRO A 1 106 ? 5.692 2.662 -20.002 1.00 63.75 106 PRO A N 1
ATOM 814 C CA . PRO A 1 106 ? 6.236 2.534 -21.343 1.00 63.75 106 PRO A CA 1
ATOM 815 C C . PRO A 1 106 ? 5.085 2.359 -22.338 1.00 63.75 106 PRO A C 1
ATOM 817 O O . PRO A 1 106 ? 4.286 1.433 -22.243 1.00 63.75 106 PRO A O 1
ATOM 820 N N . ILE A 1 107 ? 4.990 3.285 -23.290 1.00 67.44 107 ILE A N 1
ATOM 821 C CA . ILE A 1 107 ? 4.072 3.174 -24.423 1.00 67.44 107 ILE A CA 1
ATOM 822 C C . ILE A 1 107 ? 4.697 2.140 -25.357 1.00 67.44 107 ILE A C 1
ATOM 824 O O . ILE A 1 107 ? 5.869 2.289 -25.708 1.00 67.44 107 ILE A O 1
ATOM 828 N N . SER A 1 108 ? 3.939 1.123 -25.766 1.00 58.03 108 SER A N 1
ATOM 829 C CA . SER A 1 108 ? 4.411 -0.055 -26.516 1.00 58.03 108 SER A CA 1
ATOM 830 C C . SER A 1 108 ? 5.199 0.248 -27.807 1.00 58.03 108 SER A C 1
ATOM 832 O O . SER A 1 108 ? 5.838 -0.645 -28.346 1.00 58.03 108 SER A O 1
ATOM 834 N N . GLY A 1 109 ? 5.212 1.501 -28.284 1.00 52.66 109 GLY A N 1
ATOM 835 C CA . GLY A 1 109 ? 6.040 1.964 -29.406 1.00 52.66 109 GLY A CA 1
ATOM 836 C C . GLY A 1 109 ? 7.417 2.557 -29.049 1.00 52.66 109 GLY A C 1
ATOM 837 O O . GLY A 1 109 ? 8.263 2.657 -29.928 1.00 52.66 109 GLY A O 1
ATOM 838 N N . LYS A 1 110 ? 7.685 2.949 -27.792 1.00 49.50 110 LYS A N 1
ATOM 839 C CA . LYS A 1 110 ? 8.962 3.588 -27.388 1.00 49.50 110 LYS A CA 1
ATOM 840 C C . LYS A 1 110 ? 9.990 2.625 -26.786 1.00 49.50 110 LYS A C 1
ATOM 842 O O . LYS A 1 110 ? 11.179 2.925 -26.796 1.00 49.50 110 LYS A O 1
ATOM 847 N N . SER A 1 111 ? 9.570 1.476 -26.257 1.00 47.09 111 SER A N 1
ATOM 848 C CA . SER A 1 111 ? 10.507 0.477 -25.714 1.00 47.09 111 SER A CA 1
ATOM 849 C C . SER A 1 111 ? 11.238 -0.294 -26.817 1.00 47.09 111 SER A C 1
ATOM 851 O O . SER A 1 111 ? 12.406 -0.642 -26.648 1.00 47.09 111 SER A O 1
ATOM 853 N N . GLN A 1 112 ? 10.600 -0.486 -27.978 1.00 48.88 112 GLN A N 1
ATOM 854 C CA . GLN A 1 112 ? 11.248 -1.1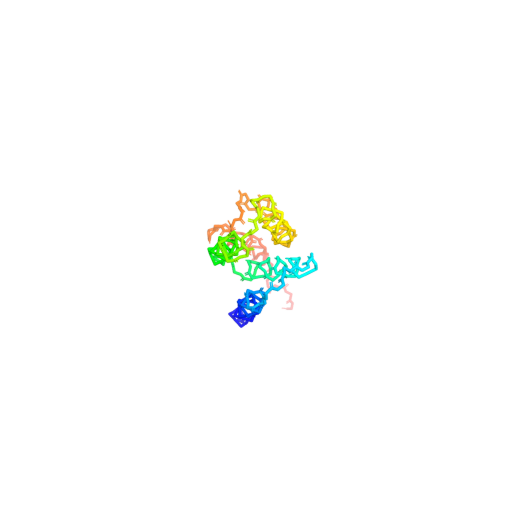16 -29.129 1.00 48.88 112 GLN A CA 1
ATOM 855 C C . GLN A 1 112 ? 12.415 -0.280 -29.676 1.00 48.88 112 GLN A C 1
ATOM 857 O O . GLN A 1 112 ? 13.415 -0.855 -30.093 1.00 48.88 112 GLN A O 1
ATOM 862 N N . SER A 1 113 ? 12.359 1.057 -29.616 1.00 50.78 113 SER A N 1
ATOM 863 C CA . SER A 1 113 ? 13.422 1.900 -30.184 1.00 50.78 113 SER A CA 1
ATOM 864 C C . SER A 1 113 ? 14.713 1.904 -29.360 1.00 50.78 113 SER A C 1
ATOM 866 O O . SER A 1 113 ? 15.787 2.033 -29.935 1.00 50.78 113 SER A O 1
ATOM 868 N N . VAL A 1 114 ? 14.646 1.740 -28.033 1.00 52.25 114 VAL A N 1
ATOM 869 C CA . VAL A 1 114 ? 15.856 1.687 -27.186 1.00 52.25 114 VAL A CA 1
ATOM 870 C C . VAL A 1 114 ? 16.581 0.351 -27.352 1.00 52.25 114 VAL A C 1
ATOM 872 O O . VAL A 1 114 ? 17.804 0.331 -27.474 1.00 52.25 114 VAL A O 1
ATOM 875 N N . SER A 1 115 ? 15.841 -0.759 -27.448 1.00 50.81 115 SER A N 1
ATOM 876 C CA . SER A 1 115 ? 16.446 -2.059 -27.757 1.00 50.81 115 SER A CA 1
ATOM 877 C C . SER A 1 115 ? 16.964 -2.122 -29.200 1.00 50.81 115 SER A C 1
ATOM 879 O O . SER A 1 115 ? 18.014 -2.714 -29.436 1.00 50.81 115 SER A O 1
ATOM 881 N N . ALA A 1 116 ? 16.281 -1.474 -30.152 1.00 49.84 116 ALA A N 1
ATOM 882 C CA . ALA A 1 116 ? 16.756 -1.351 -31.529 1.00 49.84 116 ALA A CA 1
ATOM 883 C C . ALA A 1 116 ? 18.019 -0.480 -31.638 1.00 49.84 116 ALA A C 1
ATOM 885 O O . ALA A 1 116 ? 18.923 -0.836 -32.382 1.00 49.84 116 ALA A O 1
ATOM 886 N N . ALA A 1 117 ? 18.142 0.603 -30.861 1.00 52.84 117 ALA A N 1
ATOM 887 C CA . ALA A 1 117 ? 19.345 1.443 -30.841 1.00 52.84 117 ALA A CA 1
ATOM 888 C C . ALA A 1 117 ? 20.566 0.742 -30.210 1.00 52.84 117 ALA A C 1
ATOM 890 O O . ALA A 1 117 ? 21.703 1.004 -30.601 1.00 52.84 117 ALA A O 1
ATOM 891 N N . LEU A 1 118 ? 20.348 -0.170 -29.253 1.00 57.06 118 LEU A N 1
ATOM 892 C CA . LEU A 1 118 ? 21.428 -0.986 -28.685 1.00 57.06 118 LEU A CA 1
ATOM 893 C C . LEU A 1 118 ? 21.907 -2.074 -29.671 1.00 57.06 118 LEU A C 1
ATOM 895 O O . LEU A 1 118 ? 23.081 -2.433 -29.661 1.00 57.06 118 LEU A O 1
ATOM 899 N N . GLY A 1 119 ? 21.016 -2.575 -30.537 1.00 54.22 119 GLY A N 1
ATOM 900 C CA . GLY A 1 119 ? 21.307 -3.601 -31.549 1.00 54.22 119 GLY A CA 1
ATOM 901 C C . GLY A 1 119 ? 21.712 -3.073 -32.932 1.00 54.22 119 GLY A C 1
ATOM 902 O O . GLY A 1 119 ? 22.359 -3.796 -33.684 1.00 54.22 119 GLY A O 1
ATOM 903 N N . SER A 1 120 ? 21.408 -1.816 -33.271 1.00 57.28 120 SER A N 1
ATOM 904 C CA . SER A 1 120 ? 21.680 -1.245 -34.602 1.00 57.28 120 SER A CA 1
ATOM 905 C C . SER A 1 120 ? 23.166 -1.076 -34.913 1.00 57.28 120 SER A C 1
ATOM 907 O O . SER A 1 120 ? 23.534 -0.925 -36.069 1.00 57.28 120 SER A O 1
ATOM 909 N N . ASN A 1 121 ? 24.036 -1.095 -33.899 1.00 57.09 121 ASN A N 1
ATOM 910 C CA . ASN A 1 121 ? 25.487 -1.066 -34.104 1.00 57.09 121 ASN A CA 1
ATOM 911 C C . ASN A 1 121 ? 26.080 -2.464 -34.344 1.00 57.09 121 ASN A C 1
ATOM 913 O O . ASN A 1 121 ? 27.184 -2.563 -34.872 1.00 57.09 121 ASN A O 1
ATOM 917 N N . LEU A 1 122 ? 25.362 -3.541 -33.995 1.00 59.31 122 LEU A N 1
ATOM 918 C CA . LEU A 1 122 ? 25.826 -4.915 -34.222 1.00 59.31 122 LEU A CA 1
ATOM 919 C C . LEU A 1 122 ? 25.789 -5.292 -35.712 1.00 59.31 122 LEU A C 1
ATOM 921 O O . LEU A 1 122 ? 26.598 -6.097 -36.159 1.00 59.31 122 LEU A O 1
ATOM 925 N N . GLU A 1 123 ? 24.888 -4.674 -36.481 1.00 58.34 123 GLU A N 1
ATOM 926 C CA . GLU A 1 123 ? 24.740 -4.880 -37.929 1.00 58.34 123 GLU A CA 1
ATOM 927 C C . GLU A 1 123 ? 25.892 -4.255 -38.745 1.00 58.34 123 GLU A C 1
ATOM 929 O O . GLU A 1 123 ? 26.130 -4.640 -39.887 1.00 58.34 123 GLU A O 1
ATOM 934 N N . PHE A 1 124 ? 26.664 -3.338 -38.143 1.00 58.03 124 PHE A N 1
ATOM 935 C CA . PHE A 1 124 ? 27.834 -2.704 -38.762 1.00 58.03 124 PHE A CA 1
ATOM 936 C C . PHE A 1 124 ? 29.175 -3.336 -38.364 1.00 58.03 124 PHE A C 1
ATOM 938 O O . PHE A 1 124 ? 30.212 -2.874 -38.841 1.00 58.03 124 PHE A O 1
ATOM 945 N N . ILE A 1 125 ? 29.196 -4.376 -37.519 1.00 58.66 125 ILE A N 1
ATOM 946 C CA . ILE A 1 125 ? 30.437 -5.098 -37.211 1.00 58.66 125 ILE A CA 1
ATOM 947 C C . ILE A 1 125 ? 30.731 -6.038 -38.390 1.00 58.66 125 ILE A C 1
ATOM 949 O O . ILE A 1 125 ? 29.992 -7.003 -38.595 1.00 58.66 125 ILE A O 1
ATOM 953 N N . PRO A 1 126 ? 31.789 -5.796 -39.190 1.00 56.94 126 PRO A N 1
ATOM 954 C CA . PRO A 1 126 ? 32.105 -6.659 -40.317 1.00 56.94 126 PRO A CA 1
ATOM 955 C C . PRO A 1 126 ? 32.432 -8.059 -39.797 1.00 56.94 126 PRO A C 1
ATOM 957 O O . PRO A 1 126 ? 33.315 -8.216 -38.955 1.00 56.94 126 PRO A O 1
ATOM 960 N N . ALA A 1 127 ? 31.779 -9.083 -40.345 1.00 58.97 127 ALA A N 1
ATOM 961 C CA . ALA A 1 127 ? 32.039 -10.499 -40.071 1.00 58.97 127 ALA A CA 1
ATOM 962 C C . ALA A 1 127 ? 33.400 -10.993 -40.626 1.00 58.97 127 ALA A C 1
ATOM 964 O O . ALA A 1 127 ? 33.509 -12.112 -41.113 1.00 58.97 127 ALA A O 1
ATOM 965 N N . ARG A 1 128 ? 34.441 -10.148 -40.605 1.00 43.38 128 ARG A N 1
ATOM 966 C CA . ARG A 1 128 ? 35.813 -10.474 -41.018 1.00 43.38 128 ARG A CA 1
ATOM 967 C C . ARG A 1 128 ? 36.760 -10.427 -39.825 1.00 43.38 128 ARG A C 1
ATOM 969 O O . ARG A 1 128 ? 37.673 -9.608 -39.769 1.00 43.38 128 ARG A O 1
ATOM 976 N N . LEU A 1 129 ? 36.529 -11.320 -38.877 1.00 50.84 129 LEU A N 1
ATOM 977 C CA . LEU A 1 129 ? 37.572 -11.840 -38.005 1.00 50.84 129 LEU A CA 1
ATOM 978 C C . LEU A 1 129 ? 37.454 -13.361 -38.100 1.00 50.84 129 LEU A C 1
ATOM 980 O O . LEU A 1 129 ? 36.363 -13.882 -37.883 1.00 50.84 129 LEU A O 1
ATOM 984 N N . PHE A 1 130 ? 38.582 -13.993 -38.434 1.00 47.56 130 PHE A N 1
ATOM 985 C CA . PHE A 1 130 ? 38.805 -15.375 -38.893 1.00 47.56 130 PHE A CA 1
ATOM 986 C C . PHE A 1 130 ? 38.730 -15.567 -40.412 1.00 47.56 130 PHE A C 1
ATOM 988 O O . PHE A 1 130 ? 37.629 -15.501 -40.998 1.00 47.56 130 PHE A O 1
#

Sequence (130 aa):
METGLYTAFEVSTFWYFGHLTSRTEPPSTAEQLLLGLLCGLTFLARNDAVFVIAALFVVRFLHVQIVGRASLPVALREALTTGVACLAVALPWLAYNKICFGSFMPISGKSQSVSAALGSNLEFIPARLF

Secondary structure (DSSP, 8-state):
-HHHHHHHHHHHHHHHHHHHHH-SSPPPHHHHHHHHHHHHHHHHH-GGGHHHHHHHHHHHHHHHHHTS---HHHHHHHHHHHHHHHHHHHHHHHHHHHHHHSSSS--TTTHHHHHHHHHTTGGGS-S---

Foldseek 3Di:
DLVVQLVVLVVVLVVLLVVCLPDLDHDDLVSLLVNLQSLLSNCVSPVVCVVVSVVSLVVQLCSCVPVVVDDNVVSVVSSCSSNVSSCVSNVVLQVVCCVPVVHSDRDPVRVVVVVCVVCVVVVVPPPPDD